Protein AF-A0A962UCA1-F1 (afdb_monomer)

Foldseek 3Di:
DPVVVVVVVVVVVVVVVVVVVVVVVLVVLLVVLQVQLQVQLVVQLVVQCVVCVVVVVVVSNCCSVVPPVSSVVSSCVRSVVSSVVRHDD

Sequence (89 aa):
MPLDALDHLILDRRMHAALGAAANTQELQQTLAEQAGAHQGYRAIVRTLLNAYGTGDWVTIEAILGNHNTRNGIYHSAFDPTYNSLK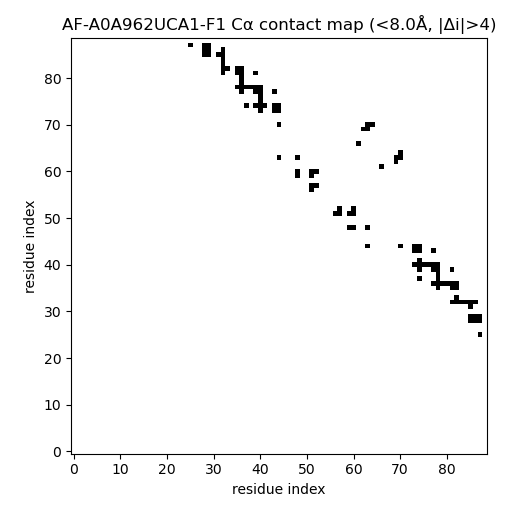PF

Mean predicted aligned error: 8.9 Å

Nearest PDB structures (foldseek):
  6grj-assembly1_C  TM=2.741E-01  e=9.582E+00  Aeromonas hydrophila

pLDDT: mean 87.7, std 12.44, range [48.81, 98.31]

Structure (mmCIF, N/CA/C/O backbone):
data_AF-A0A962UCA1-F1
#
_entry.id   AF-A0A962UCA1-F1
#
loop_
_atom_site.group_PDB
_atom_site.id
_atom_site.type_symbol
_atom_site.label_atom_id
_atom_site.label_alt_id
_atom_site.label_comp_id
_atom_site.label_asym_id
_atom_site.label_entity_id
_atom_site.label_seq_id
_atom_site.pdbx_PDB_ins_code
_atom_site.Cartn_x
_atom_site.Cartn_y
_atom_site.Cartn_z
_atom_site.occupancy
_atom_site.B_iso_or_equiv
_atom_site.auth_seq_id
_atom_site.auth_comp_id
_atom_site.auth_asym_id
_atom_site.auth_atom_id
_atom_site.pdbx_PDB_model_num
ATOM 1 N N . MET A 1 1 ? 43.177 -1.907 -45.468 1.00 48.81 1 MET A N 1
ATOM 2 C CA . MET A 1 1 ? 41.770 -1.461 -45.547 1.00 48.81 1 MET A CA 1
ATOM 3 C C . MET A 1 1 ? 41.358 -0.959 -44.168 1.00 48.81 1 MET A C 1
ATOM 5 O O . MET A 1 1 ? 41.454 -1.753 -43.246 1.00 48.81 1 MET A O 1
ATOM 9 N N . PRO A 1 2 ? 41.000 0.325 -43.987 1.00 55.19 2 PRO A N 1
ATOM 10 C CA . PRO A 1 2 ? 40.744 0.918 -42.668 1.00 55.19 2 PRO A CA 1
ATOM 11 C C . PRO A 1 2 ? 39.252 1.008 -42.284 1.00 55.19 2 PRO A C 1
ATOM 13 O O . PRO A 1 2 ? 38.935 1.637 -41.280 1.00 55.19 2 PRO A O 1
ATOM 16 N N . LEU A 1 3 ? 38.335 0.411 -43.061 1.00 55.47 3 LEU A N 1
ATOM 17 C CA . LEU A 1 3 ? 36.892 0.469 -42.769 1.00 55.47 3 LEU A CA 1
ATOM 18 C C . LEU A 1 3 ? 36.507 -0.274 -41.472 1.00 55.47 3 LEU A C 1
ATOM 20 O O . LEU A 1 3 ? 35.609 0.171 -40.769 1.00 55.47 3 LEU A O 1
ATOM 24 N N . ASP A 1 4 ? 37.246 -1.321 -41.100 1.00 66.81 4 ASP A N 1
ATOM 25 C CA . ASP A 1 4 ? 36.923 -2.201 -39.963 1.00 66.81 4 ASP A CA 1
ATOM 26 C C . ASP A 1 4 ? 36.964 -1.480 -38.599 1.00 66.81 4 ASP A C 1
ATOM 28 O O . ASP A 1 4 ? 36.104 -1.662 -37.740 1.00 66.81 4 ASP A O 1
ATOM 32 N N . ALA A 1 5 ? 37.936 -0.580 -38.408 1.00 65.56 5 ALA A N 1
ATOM 33 C CA . ALA A 1 5 ? 38.100 0.153 -37.151 1.00 65.56 5 ALA A CA 1
ATOM 34 C C . ALA A 1 5 ? 37.006 1.215 -36.935 1.00 65.56 5 ALA A C 1
ATOM 36 O O . ALA A 1 5 ? 36.597 1.464 -35.800 1.00 65.56 5 ALA A O 1
ATOM 37 N N . LEU A 1 6 ? 36.520 1.835 -38.018 1.00 69.19 6 LEU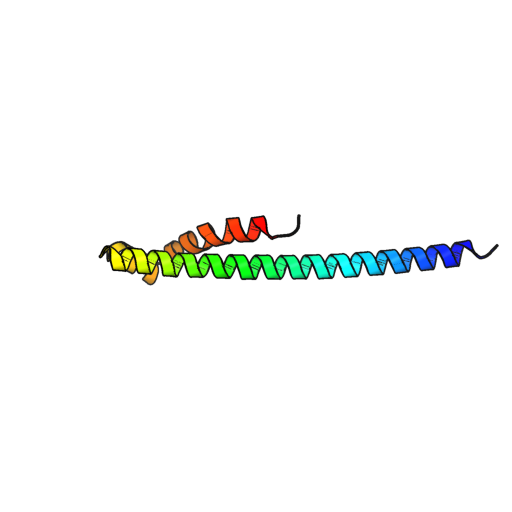 A N 1
ATOM 38 C CA . LEU A 1 6 ? 35.404 2.782 -37.960 1.00 69.19 6 LEU A CA 1
ATOM 39 C C . LEU A 1 6 ? 34.082 2.057 -37.696 1.00 69.19 6 LEU A C 1
ATOM 41 O O . LEU A 1 6 ? 33.296 2.527 -36.873 1.00 69.19 6 LEU A O 1
ATOM 45 N N . ASP A 1 7 ? 33.866 0.898 -38.318 1.00 70.38 7 ASP A N 1
ATOM 46 C CA . ASP A 1 7 ? 32.675 0.079 -38.083 1.00 70.38 7 ASP A CA 1
ATOM 47 C C . ASP A 1 7 ? 32.619 -0.448 -36.641 1.00 70.38 7 ASP A C 1
ATOM 49 O O . ASP A 1 7 ? 31.568 -0.383 -35.999 1.00 70.38 7 ASP A O 1
ATOM 53 N N . HIS A 1 8 ? 33.753 -0.879 -36.079 1.00 70.69 8 HIS A N 1
ATOM 54 C CA . HIS A 1 8 ? 33.836 -1.291 -34.673 1.00 70.69 8 HIS A CA 1
ATOM 55 C C . HIS A 1 8 ? 33.578 -0.130 -33.701 1.00 70.69 8 HIS A C 1
ATOM 57 O O . HIS A 1 8 ? 32.855 -0.303 -32.722 1.00 70.69 8 HIS A O 1
ATOM 63 N N . LEU A 1 9 ? 34.093 1.072 -33.984 1.00 75.88 9 LEU A N 1
ATOM 64 C CA . LEU A 1 9 ? 33.845 2.262 -33.159 1.00 75.88 9 LEU A CA 1
A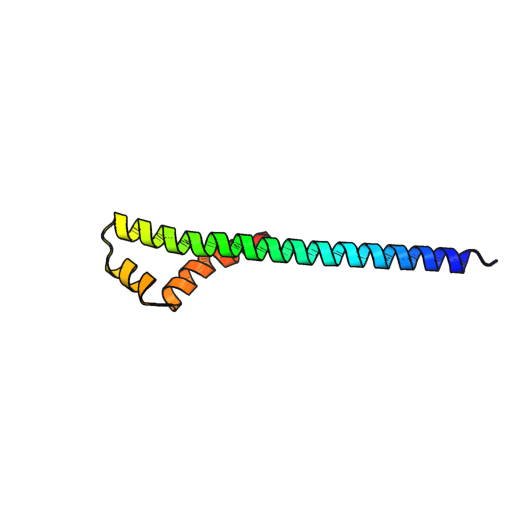TOM 65 C C . LEU A 1 9 ? 32.367 2.695 -33.196 1.00 75.88 9 LEU A C 1
ATOM 67 O O . LEU A 1 9 ? 31.808 3.127 -32.185 1.00 75.88 9 LEU A O 1
ATOM 71 N N . ILE A 1 10 ? 31.719 2.592 -34.360 1.00 74.69 10 ILE A N 1
ATOM 72 C CA . ILE A 1 10 ? 30.289 2.889 -34.513 1.00 74.69 10 ILE A CA 1
ATOM 73 C C . ILE A 1 10 ? 29.446 1.853 -33.760 1.00 74.69 10 ILE A C 1
ATOM 75 O O . ILE A 1 10 ? 28.470 2.230 -33.104 1.00 74.69 10 ILE A O 1
ATOM 79 N N . LEU A 1 11 ? 29.818 0.573 -33.826 1.00 78.12 11 LEU A N 1
ATOM 80 C CA . LEU A 1 11 ? 29.144 -0.500 -33.098 1.00 78.12 11 LEU A CA 1
ATOM 81 C C . LEU A 1 11 ? 29.276 -0.326 -31.578 1.00 78.12 11 LEU A C 1
ATOM 83 O O . LEU A 1 11 ? 28.259 -0.362 -30.886 1.00 78.12 11 LEU A O 1
ATOM 87 N N . ASP A 1 12 ? 30.482 -0.056 -31.074 1.00 76.69 12 ASP A N 1
ATOM 88 C CA . ASP A 1 12 ? 30.738 0.174 -29.646 1.00 76.69 12 ASP A CA 1
ATOM 89 C C . ASP A 1 12 ? 29.940 1.371 -29.113 1.00 76.69 12 ASP A C 1
ATOM 91 O O . ASP A 1 12 ? 29.245 1.272 -28.101 1.00 76.69 12 ASP A O 1
ATOM 95 N N . ARG A 1 13 ? 29.918 2.482 -29.862 1.00 72.50 13 ARG A N 1
ATOM 96 C CA . ARG A 1 13 ? 29.122 3.665 -29.506 1.00 72.50 13 ARG A CA 1
ATOM 97 C C . ARG A 1 13 ? 27.623 3.361 -29.451 1.00 72.50 13 ARG A C 1
ATOM 99 O O . ARG A 1 13 ? 26.934 3.850 -28.557 1.00 72.50 13 ARG A O 1
ATOM 106 N N . ARG A 1 14 ? 27.099 2.585 -30.407 1.00 76.44 14 ARG A N 1
ATOM 107 C CA . ARG A 1 14 ? 25.682 2.180 -30.425 1.00 76.44 14 ARG A CA 1
ATOM 108 C C . ARG A 1 14 ? 25.352 1.255 -29.259 1.00 76.44 14 ARG A C 1
ATOM 110 O O . ARG A 1 14 ? 24.299 1.424 -28.651 1.00 76.44 14 ARG A O 1
ATOM 117 N N . MET A 1 15 ? 26.247 0.327 -28.929 1.00 77.00 15 MET A N 1
ATOM 118 C CA . MET A 1 15 ? 26.095 -0.567 -27.785 1.00 77.00 15 MET A CA 1
ATOM 119 C C . MET A 1 15 ? 26.101 0.217 -26.470 1.00 77.00 15 MET A C 1
ATOM 121 O O . MET A 1 15 ? 25.179 0.061 -25.676 1.00 77.00 15 MET A O 1
ATOM 125 N N . HIS A 1 16 ? 27.054 1.131 -26.275 1.00 72.94 16 HIS A N 1
ATOM 126 C CA . HIS A 1 16 ? 27.093 2.016 -25.108 1.00 72.94 16 HIS A CA 1
ATOM 127 C C . HIS A 1 16 ? 25.831 2.881 -24.978 1.00 72.94 16 HIS A C 1
ATOM 129 O O . HIS A 1 16 ? 25.274 2.996 -23.887 1.00 72.94 16 HIS A O 1
ATOM 135 N N . ALA A 1 17 ? 25.338 3.455 -26.080 1.00 72.44 17 ALA A N 1
ATOM 136 C CA . ALA A 1 17 ? 24.102 4.237 -26.072 1.00 72.44 17 ALA A CA 1
ATOM 137 C C . ALA A 1 17 ? 22.870 3.380 -25.728 1.00 72.44 17 ALA A C 1
ATOM 139 O O . ALA A 1 17 ? 22.013 3.819 -24.963 1.00 72.44 17 ALA A O 1
ATOM 140 N N . ALA A 1 18 ? 22.791 2.153 -26.255 1.00 69.19 18 ALA A N 1
ATOM 141 C CA . ALA A 1 18 ? 21.714 1.215 -25.947 1.00 69.19 18 ALA A CA 1
ATOM 142 C C . ALA A 1 18 ? 21.751 0.757 -24.480 1.00 69.19 18 ALA A C 1
ATOM 144 O O . ALA A 1 18 ? 20.708 0.716 -23.832 1.00 69.19 18 ALA A O 1
ATOM 145 N N . LEU A 1 19 ? 22.942 0.478 -23.940 1.00 70.56 19 LEU A N 1
ATOM 146 C CA . LEU A 1 19 ? 23.138 0.122 -22.533 1.00 70.56 19 LEU A CA 1
ATOM 147 C C . LEU A 1 19 ? 22.753 1.277 -21.600 1.00 70.56 19 LEU A C 1
ATOM 149 O O . LEU A 1 19 ? 22.037 1.056 -20.628 1.00 70.56 19 LEU A O 1
ATOM 153 N N . GLY A 1 20 ? 23.152 2.512 -21.920 1.00 70.94 20 GLY A N 1
ATOM 154 C CA . GLY A 1 20 ? 22.763 3.697 -21.149 1.00 70.94 20 GLY A CA 1
ATOM 155 C C . GLY A 1 20 ? 21.255 3.967 -21.187 1.00 70.94 20 GLY A C 1
ATOM 156 O O . GLY A 1 20 ? 20.647 4.257 -20.159 1.00 70.94 20 GLY A O 1
ATOM 157 N N . ALA A 1 21 ? 20.618 3.812 -22.352 1.00 69.38 21 ALA A N 1
ATOM 158 C CA . ALA A 1 21 ? 19.165 3.936 -22.475 1.00 69.38 21 ALA A CA 1
ATOM 159 C C . ALA A 1 21 ? 18.417 2.836 -21.699 1.00 69.38 21 ALA A C 1
ATOM 161 O O . ALA A 1 21 ? 17.401 3.118 -21.059 1.00 69.38 21 ALA A O 1
ATOM 162 N N . ALA A 1 22 ? 18.923 1.599 -21.717 1.00 68.00 22 ALA A N 1
ATOM 163 C CA . ALA A 1 22 ? 18.362 0.488 -20.952 1.00 68.00 22 ALA A CA 1
ATOM 164 C C . ALA A 1 22 ? 18.492 0.713 -19.437 1.00 68.00 22 ALA A C 1
ATOM 166 O O . ALA A 1 22 ? 17.504 0.545 -18.727 1.00 68.00 22 ALA A O 1
ATOM 167 N N . ALA A 1 23 ? 19.654 1.172 -18.958 1.00 71.50 23 ALA A N 1
ATOM 168 C CA . ALA A 1 23 ? 19.879 1.497 -17.549 1.00 71.50 23 ALA A CA 1
ATOM 169 C C . ALA A 1 23 ? 18.928 2.601 -17.054 1.00 71.50 23 ALA A C 1
ATOM 171 O O . ALA A 1 23 ? 18.227 2.405 -16.063 1.00 71.50 23 ALA A O 1
ATOM 172 N N . ASN A 1 24 ? 18.797 3.705 -17.803 1.00 79.12 24 ASN A N 1
ATOM 173 C CA . ASN A 1 24 ? 17.851 4.780 -17.472 1.00 79.12 24 ASN A CA 1
ATOM 174 C C . ASN A 1 24 ? 16.395 4.287 -17.444 1.00 79.12 24 ASN A C 1
ATOM 176 O O . ASN A 1 24 ? 15.587 4.737 -16.633 1.00 79.12 24 ASN A O 1
ATOM 180 N N . THR A 1 25 ? 16.045 3.362 -18.341 1.00 82.69 25 THR A N 1
ATOM 181 C CA . THR A 1 25 ? 14.696 2.785 -18.392 1.00 82.69 25 THR A CA 1
ATOM 182 C C . THR A 1 25 ? 14.441 1.872 -17.193 1.00 82.69 25 THR A C 1
ATOM 184 O O . THR A 1 25 ? 13.362 1.937 -16.609 1.00 82.69 25 THR A O 1
ATOM 187 N N . GLN A 1 26 ? 15.423 1.059 -16.795 1.00 84.38 26 GLN A N 1
ATOM 188 C CA . GLN A 1 26 ? 15.331 0.208 -15.608 1.00 84.38 26 GLN A CA 1
ATOM 189 C C . GLN A 1 26 ? 15.236 1.036 -14.322 1.00 84.38 26 GLN A C 1
ATOM 191 O O . GLN A 1 26 ? 14.363 0.759 -13.505 1.00 84.38 26 GLN A O 1
ATOM 196 N N . GLU A 1 27 ? 16.045 2.087 -14.161 1.00 85.00 27 GLU A N 1
ATOM 197 C CA . GLU A 1 27 ? 15.951 3.000 -13.009 1.00 85.00 27 GLU A CA 1
ATOM 198 C C . GLU A 1 27 ? 14.589 3.701 -12.931 1.00 85.00 27 GLU A C 1
ATOM 200 O O . GLU A 1 27 ? 13.994 3.813 -11.854 1.00 85.00 27 GLU A O 1
ATOM 205 N N . LEU A 1 28 ? 14.050 4.140 -14.073 1.00 85.94 28 LEU A N 1
ATOM 206 C CA . LEU A 1 28 ? 12.721 4.742 -14.124 1.00 85.94 28 LEU A CA 1
ATOM 207 C C . LEU A 1 28 ? 11.633 3.729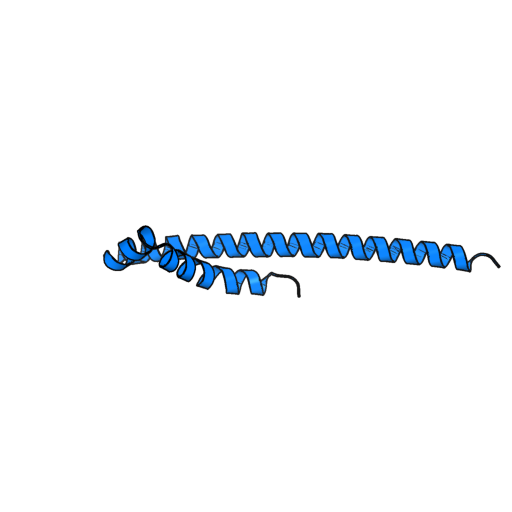 -13.745 1.00 85.94 28 LEU A C 1
ATOM 209 O O . LEU A 1 28 ? 10.754 4.046 -12.946 1.00 85.94 28 LEU A O 1
ATOM 213 N N . GLN A 1 29 ? 11.687 2.511 -14.290 1.00 86.75 29 GLN A N 1
ATOM 214 C CA . GLN A 1 29 ? 10.733 1.446 -13.965 1.00 86.75 29 GLN A CA 1
ATOM 215 C C . GLN A 1 29 ? 10.796 1.064 -12.488 1.00 86.75 29 GLN A C 1
ATOM 217 O O . GLN A 1 29 ? 9.757 0.944 -11.843 1.00 86.75 29 GLN A O 1
ATOM 222 N N . GLN A 1 30 ? 12.003 0.952 -11.942 1.00 90.12 30 GLN A N 1
ATOM 223 C CA . GLN A 1 30 ? 12.242 0.720 -10.527 1.00 90.12 30 GLN A CA 1
ATOM 224 C C . GLN A 1 30 ? 11.596 1.817 -9.671 1.00 90.12 30 GLN A C 1
ATOM 226 O O . GLN A 1 30 ? 10.807 1.523 -8.776 1.00 90.12 30 GLN A O 1
ATOM 231 N N . THR A 1 31 ? 11.850 3.086 -9.997 1.00 89.44 31 THR A N 1
ATOM 232 C CA . THR A 1 31 ? 11.280 4.235 -9.279 1.00 89.44 31 THR A CA 1
ATOM 233 C C . THR A 1 31 ? 9.750 4.232 -9.333 1.00 89.44 31 THR A C 1
ATOM 235 O O . THR A 1 31 ? 9.081 4.473 -8.328 1.00 89.44 31 THR A O 1
ATOM 238 N N . LEU A 1 32 ? 9.172 3.927 -10.497 1.00 90.31 32 LEU A N 1
ATOM 239 C CA . LEU A 1 32 ? 7.722 3.827 -10.665 1.00 90.31 32 LEU A CA 1
ATOM 240 C C . LEU A 1 32 ? 7.134 2.659 -9.867 1.00 90.31 32 LEU A C 1
ATOM 242 O O . LEU A 1 32 ? 6.075 2.816 -9.257 1.00 90.31 32 LEU A O 1
ATOM 246 N N . ALA A 1 33 ? 7.815 1.514 -9.833 1.00 92.19 33 ALA A N 1
ATOM 247 C CA . ALA A 1 33 ? 7.416 0.363 -9.033 1.00 92.19 33 ALA A CA 1
ATOM 248 C C . ALA A 1 33 ? 7.413 0.699 -7.535 1.00 92.19 33 ALA A C 1
ATOM 250 O O . ALA A 1 33 ? 6.458 0.361 -6.834 1.00 92.19 33 ALA A O 1
ATOM 251 N N . GLU A 1 34 ? 8.441 1.399 -7.048 1.00 93.88 34 GLU A N 1
ATOM 252 C CA . GLU A 1 34 ? 8.542 1.848 -5.653 1.00 93.88 34 GLU A CA 1
ATOM 253 C C . GLU A 1 34 ? 7.430 2.836 -5.300 1.00 93.88 34 GLU A C 1
ATOM 255 O O . GLU A 1 34 ? 6.744 2.654 -4.294 1.00 93.88 34 G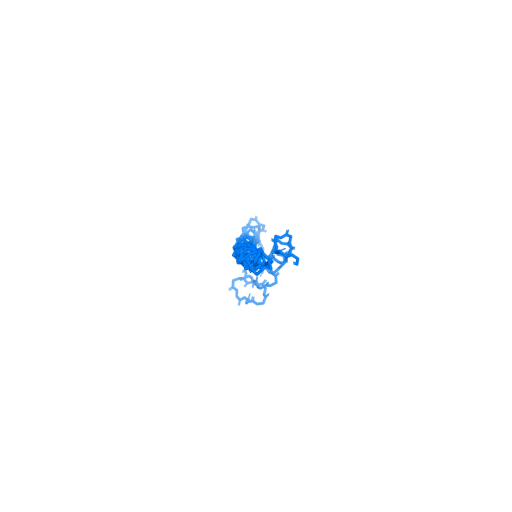LU A O 1
ATOM 260 N N . GLN A 1 35 ? 7.189 3.841 -6.147 1.00 93.06 35 GLN A N 1
ATOM 261 C CA . GLN A 1 35 ? 6.118 4.820 -5.938 1.00 93.06 35 GLN A CA 1
ATOM 262 C C . GLN A 1 35 ? 4.735 4.162 -5.945 1.00 93.06 35 GLN A C 1
ATOM 264 O O . GLN A 1 35 ? 3.914 4.422 -5.062 1.00 93.06 35 GLN A O 1
ATOM 269 N N . ALA A 1 36 ? 4.476 3.277 -6.910 1.00 92.69 36 ALA A N 1
ATOM 270 C CA . ALA A 1 36 ? 3.218 2.548 -6.998 1.00 92.69 36 ALA A CA 1
ATOM 271 C C . ALA A 1 36 ? 3.009 1.637 -5.781 1.00 92.69 36 ALA A C 1
ATOM 273 O O . ALA A 1 36 ? 1.931 1.654 -5.180 1.00 92.69 36 ALA A O 1
ATOM 274 N N . GLY A 1 37 ? 4.043 0.892 -5.381 1.00 95.38 37 GLY A N 1
ATOM 275 C CA . GLY A 1 37 ? 4.030 0.072 -4.174 1.00 95.38 37 GLY A CA 1
ATOM 276 C C . GLY A 1 37 ? 3.746 0.904 -2.928 1.00 95.38 37 GLY A C 1
ATOM 277 O O . GLY A 1 37 ? 2.853 0.562 -2.152 1.00 95.38 37 GLY A O 1
ATOM 278 N N . ALA A 1 38 ? 4.440 2.031 -2.759 1.00 94.44 38 ALA A N 1
ATOM 279 C CA . ALA A 1 38 ? 4.260 2.919 -1.613 1.00 94.44 38 ALA A CA 1
ATOM 280 C C . ALA A 1 38 ? 2.836 3.477 -1.547 1.00 94.44 38 ALA A C 1
ATOM 282 O O . ALA A 1 38 ? 2.196 3.442 -0.494 1.00 94.44 38 ALA A O 1
ATOM 283 N N . HIS A 1 39 ? 2.292 3.913 -2.686 1.00 95.19 39 HIS A N 1
ATOM 284 C CA . HIS A 1 39 ? 0.906 4.367 -2.780 1.00 95.19 39 HIS A CA 1
ATOM 285 C C . HIS A 1 39 ? -0.083 3.277 -2.346 1.00 95.19 39 HIS A C 1
ATOM 287 O O . HIS A 1 39 ? -1.030 3.572 -1.613 1.00 95.19 39 HIS A O 1
ATOM 293 N N . GLN A 1 40 ? 0.119 2.022 -2.757 1.00 95.81 40 GLN A N 1
ATOM 294 C CA . GLN A 1 40 ? -0.750 0.918 -2.335 1.00 95.81 40 GLN A CA 1
ATOM 295 C C . GLN A 1 40 ? -0.592 0.594 -0.847 1.00 95.81 40 GLN A C 1
ATOM 297 O O . GLN A 1 40 ? -1.599 0.433 -0.156 1.00 95.81 40 GLN A O 1
ATOM 302 N N . GLY A 1 41 ? 0.637 0.584 -0.329 1.00 96.12 41 GLY A N 1
ATOM 303 C CA . GLY A 1 41 ? 0.920 0.366 1.089 1.00 96.12 41 GLY A CA 1
ATOM 304 C C . GLY A 1 41 ? 0.234 1.394 1.996 1.00 96.12 41 GLY A C 1
ATOM 305 O O . GLY A 1 41 ? -0.473 1.024 2.936 1.00 96.12 41 GLY A O 1
ATOM 306 N N . TYR A 1 42 ? 0.349 2.690 1.686 1.00 96.19 42 TYR A N 1
ATOM 307 C CA . TYR A 1 42 ? -0.327 3.740 2.460 1.00 96.19 42 TYR A CA 1
ATOM 308 C C . TYR A 1 42 ? -1.853 3.654 2.357 1.00 96.19 42 TYR A C 1
ATOM 310 O O . TYR A 1 42 ? -2.555 3.793 3.363 1.00 96.19 42 TYR A O 1
ATOM 318 N N . ARG A 1 43 ? -2.386 3.374 1.160 1.00 97.56 43 ARG A N 1
ATOM 319 C CA . ARG A 1 43 ? -3.831 3.184 0.968 1.00 97.56 43 ARG A CA 1
ATOM 320 C C . ARG A 1 43 ? -4.364 1.993 1.753 1.00 9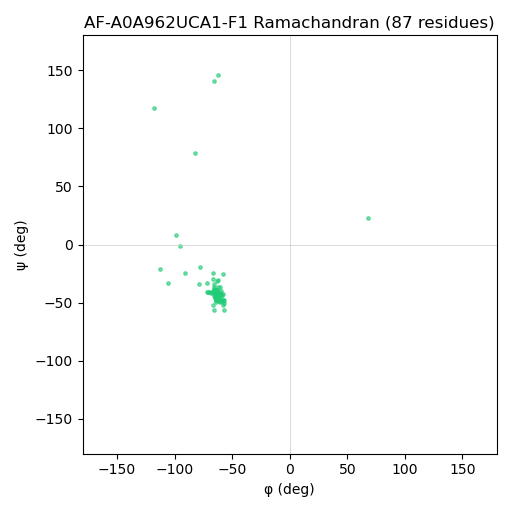7.56 43 ARG A C 1
ATOM 322 O O . ARG A 1 43 ? -5.478 2.084 2.263 1.00 97.56 43 ARG A O 1
ATOM 329 N N . ALA A 1 44 ? -3.598 0.910 1.872 1.00 98.00 44 ALA A N 1
ATOM 330 C CA . ALA A 1 44 ? -3.987 -0.251 2.663 1.00 98.00 44 ALA A CA 1
ATOM 331 C C . ALA A 1 44 ? -4.141 0.111 4.144 1.00 98.00 44 ALA A C 1
ATOM 333 O O . ALA A 1 44 ? -5.170 -0.202 4.734 1.00 98.00 44 ALA A O 1
ATOM 334 N N . ILE A 1 45 ? -3.191 0.857 4.722 1.00 97.44 45 ILE A N 1
ATOM 335 C CA . ILE A 1 45 ? -3.286 1.326 6.115 1.00 97.44 45 ILE A CA 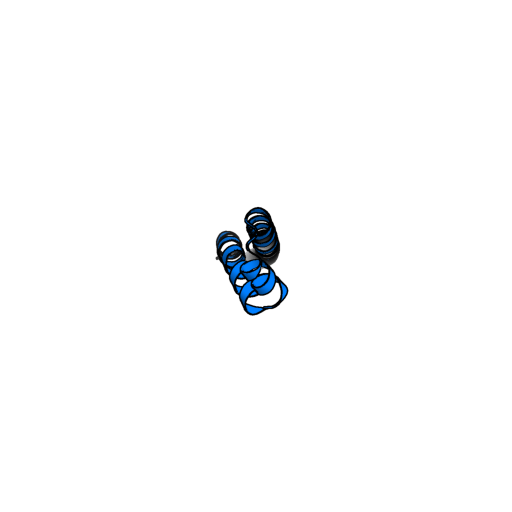1
ATOM 336 C C . ILE A 1 45 ? -4.554 2.164 6.324 1.00 97.44 45 ILE A C 1
ATOM 338 O O . ILE A 1 45 ? -5.345 1.874 7.222 1.00 97.44 45 ILE A O 1
ATOM 342 N N . VAL A 1 46 ? -4.775 3.178 5.479 1.00 97.56 46 VAL A N 1
ATOM 343 C CA . VAL A 1 46 ? -5.945 4.068 5.592 1.00 97.56 46 VAL A CA 1
ATOM 344 C C . VAL A 1 46 ? -7.248 3.293 5.411 1.00 97.56 46 VAL A C 1
ATOM 346 O O . VAL A 1 46 ? -8.195 3.492 6.166 1.00 97.56 46 VAL A O 1
ATOM 349 N N . ARG A 1 47 ? -7.310 2.374 4.442 1.00 97.88 47 ARG A N 1
ATOM 350 C CA . ARG A 1 47 ? -8.501 1.555 4.200 1.00 97.88 47 ARG A CA 1
ATOM 351 C C . ARG A 1 47 ? -8.817 0.650 5.387 1.00 97.88 47 ARG A C 1
ATOM 353 O O . ARG A 1 47 ? -9.984 0.548 5.756 1.00 97.88 47 ARG A O 1
ATOM 360 N N . THR A 1 48 ? -7.809 0.025 5.989 1.00 97.62 48 THR A N 1
ATOM 361 C CA . THR A 1 48 ? -8.000 -0.815 7.176 1.00 97.62 48 THR A CA 1
ATOM 362 C C . THR A 1 48 ? -8.483 0.018 8.363 1.00 97.62 48 THR A C 1
ATOM 364 O O . THR A 1 48 ? -9.413 -0.404 9.044 1.00 97.62 48 THR A O 1
ATOM 367 N N . LEU A 1 49 ? -7.944 1.229 8.557 1.00 97.50 49 LEU A N 1
ATOM 368 C CA . LEU A 1 49 ? -8.437 2.170 9.573 1.00 97.50 49 LEU A CA 1
ATOM 369 C C . LEU A 1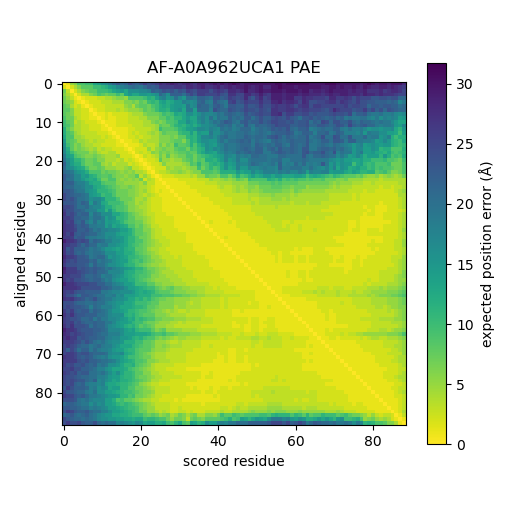 49 ? -9.902 2.553 9.350 1.00 97.50 49 LEU A C 1
ATOM 371 O O . LEU A 1 49 ? -10.698 2.490 10.282 1.00 97.50 49 LEU A O 1
ATOM 375 N N . LEU A 1 50 ? -10.272 2.926 8.122 1.00 98.12 50 LEU A N 1
ATOM 376 C CA . LEU A 1 50 ? -11.650 3.296 7.789 1.00 98.12 50 LEU A CA 1
ATOM 377 C C . LEU A 1 50 ? -12.619 2.126 7.981 1.00 98.12 50 LEU A C 1
ATOM 379 O O . LEU A 1 50 ? -13.727 2.330 8.469 1.00 98.12 50 LEU A O 1
ATOM 383 N N . ASN A 1 51 ? -12.202 0.909 7.629 1.00 98.12 51 ASN A N 1
ATOM 384 C CA . ASN A 1 51 ? -13.006 -0.287 7.852 1.00 98.12 51 ASN A CA 1
ATOM 385 C C . ASN A 1 51 ? -13.214 -0.548 9.349 1.00 98.12 51 ASN A C 1
ATOM 387 O O . ASN A 1 51 ? -14.351 -0.696 9.781 1.00 98.12 51 ASN A O 1
ATOM 391 N N . ALA A 1 52 ? -12.135 -0.522 10.140 1.00 97.62 52 ALA A N 1
ATOM 392 C CA . ALA A 1 52 ? -12.203 -0.710 11.587 1.00 97.62 52 ALA A CA 1
ATOM 393 C C . ALA A 1 52 ? -13.076 0.359 12.263 1.00 97.62 52 ALA A C 1
ATOM 395 O O . ALA A 1 52 ? -13.886 0.043 13.131 1.00 97.62 52 ALA A O 1
ATOM 396 N N . TYR A 1 53 ? -12.983 1.613 11.813 1.00 97.50 53 TYR A N 1
ATOM 397 C CA . TYR A 1 53 ? -13.864 2.688 12.269 1.00 97.50 53 TYR A CA 1
ATOM 398 C C . TYR A 1 53 ? -15.330 2.421 11.918 1.00 97.50 53 TYR A C 1
ATOM 400 O O . TYR A 1 53 ? -16.199 2.544 12.778 1.00 97.50 53 TYR A O 1
ATOM 408 N N . GLY A 1 54 ? -15.608 1.994 10.683 1.00 97.81 54 GLY A N 1
ATOM 409 C CA . GLY A 1 54 ? -16.959 1.649 10.238 1.00 97.81 54 GLY A CA 1
ATOM 410 C C . GLY A 1 54 ? -17.586 0.482 11.008 1.00 97.81 54 GLY A C 1
ATOM 411 O O . GLY A 1 54 ? -18.801 0.461 11.189 1.00 97.81 54 GLY A O 1
ATOM 412 N N . THR A 1 55 ? -16.778 -0.464 11.494 1.00 97.31 55 THR A N 1
ATOM 413 C CA . THR A 1 55 ? -17.240 -1.619 12.282 1.00 97.31 55 THR A CA 1
ATOM 414 C C . THR A 1 55 ? -17.156 -1.414 13.796 1.00 97.31 55 THR A C 1
ATOM 416 O O . THR A 1 55 ? -17.526 -2.317 14.543 1.00 97.31 55 THR A O 1
ATOM 419 N N . GLY A 1 56 ? -16.669 -0.260 14.269 1.00 97.12 56 GLY A N 1
ATOM 420 C CA . GLY A 1 56 ? -16.458 0.008 15.697 1.00 97.12 56 GLY A CA 1
ATOM 421 C C . GLY A 1 56 ? -15.348 -0.834 16.343 1.00 97.12 56 GLY A C 1
ATOM 422 O O . GLY A 1 56 ? -15.357 -1.035 17.556 1.00 97.12 56 GLY A O 1
ATOM 423 N N . ASP A 1 57 ? -14.399 -1.340 15.553 1.00 97.75 57 ASP A N 1
ATOM 424 C CA . ASP A 1 57 ? -13.271 -2.146 16.027 1.00 97.75 57 ASP A CA 1
ATOM 425 C C . ASP A 1 57 ? -12.141 -1.249 16.560 1.00 97.75 57 ASP A C 1
ATOM 427 O O . ASP A 1 57 ? -11.134 -0.974 15.897 1.00 97.75 57 ASP A O 1
ATOM 431 N N . TRP A 1 58 ? -12.332 -0.768 17.789 1.00 96.88 58 TRP A N 1
ATOM 432 C CA . TRP A 1 58 ? -11.371 0.094 18.479 1.00 96.88 58 TRP A CA 1
ATOM 433 C C . TRP A 1 58 ? -10.030 -0.590 18.745 1.00 96.88 58 TRP A C 1
ATOM 435 O O . TRP A 1 58 ? -8.998 0.073 18.685 1.00 96.88 58 TRP A O 1
ATOM 445 N N . VAL A 1 59 ? -10.025 -1.909 18.957 1.00 97.19 59 VAL A N 1
ATOM 446 C CA . VAL A 1 59 ? -8.797 -2.684 19.184 1.00 97.19 59 VAL A CA 1
ATOM 447 C C . VAL A 1 59 ? -7.908 -2.633 17.944 1.00 97.19 59 VAL A C 1
ATOM 449 O O . VAL A 1 59 ? -6.710 -2.364 18.047 1.00 97.19 59 VAL A O 1
ATOM 452 N N . THR A 1 60 ? -8.487 -2.822 16.757 1.00 96.25 60 THR A N 1
ATOM 453 C CA . THR A 1 60 ? -7.744 -2.702 15.497 1.00 96.25 60 THR A CA 1
ATOM 454 C C . THR A 1 60 ? -7.273 -1.270 15.245 1.00 96.25 60 THR A C 1
ATOM 456 O O . THR A 1 60 ? -6.141 -1.073 14.800 1.00 96.25 60 THR A O 1
ATOM 459 N N . ILE A 1 61 ? -8.083 -0.253 15.560 1.00 97.69 61 ILE A N 1
ATOM 460 C CA . ILE A 1 61 ? -7.670 1.156 15.434 1.00 97.69 61 ILE A CA 1
ATOM 461 C C . ILE A 1 61 ? -6.454 1.445 16.322 1.00 97.69 61 ILE A C 1
ATOM 463 O O . ILE A 1 61 ? -5.453 1.975 15.835 1.00 97.69 61 ILE A O 1
ATOM 467 N N . GLU A 1 62 ? -6.504 1.061 17.598 1.00 97.69 62 GLU A N 1
ATOM 468 C CA . GLU A 1 62 ? -5.388 1.228 18.532 1.00 97.69 62 GLU A CA 1
ATOM 469 C C . GLU A 1 62 ? -4.146 0.466 18.071 1.00 97.69 62 GLU A C 1
ATOM 471 O O . GLU A 1 62 ? -3.045 1.017 18.090 1.00 97.69 62 GLU A O 1
ATOM 476 N N . ALA A 1 63 ? -4.304 -0.765 17.580 1.00 97.25 63 ALA A N 1
ATOM 477 C CA . ALA A 1 63 ? -3.193 -1.544 17.051 1.00 97.25 63 ALA A CA 1
ATOM 478 C C . ALA A 1 63 ? -2.532 -0.848 15.850 1.00 97.25 63 ALA A C 1
ATOM 480 O O . ALA A 1 63 ? -1.305 -0.780 15.775 1.00 97.25 63 ALA A O 1
ATOM 481 N N . ILE A 1 64 ? -3.314 -0.295 14.920 1.00 96.50 64 ILE A N 1
ATOM 482 C CA . ILE A 1 64 ? -2.771 0.388 13.740 1.00 96.50 64 ILE A CA 1
ATOM 483 C C . ILE A 1 64 ? -2.127 1.726 14.117 1.00 96.50 64 ILE A C 1
ATOM 485 O O . ILE A 1 64 ? -1.066 2.056 13.588 1.00 96.50 64 ILE A O 1
ATOM 489 N N . LEU A 1 65 ? -2.715 2.513 15.019 1.00 96.19 65 LEU A N 1
ATOM 490 C CA . LEU A 1 65 ? -2.171 3.823 15.403 1.00 96.19 65 LEU A CA 1
ATOM 491 C C . LEU A 1 65 ? -0.997 3.710 16.389 1.00 96.19 65 LEU A C 1
ATOM 493 O O . LEU A 1 65 ? -0.033 4.472 16.295 1.00 96.19 65 LEU A O 1
ATOM 497 N N . GLY A 1 66 ? -1.022 2.724 17.280 1.00 96.25 66 GLY A N 1
ATOM 498 C CA . GLY A 1 66 ? -0.037 2.540 18.344 1.00 96.25 66 GLY A CA 1
ATOM 499 C C . GLY A 1 66 ? 1.152 1.649 17.983 1.00 96.25 66 GLY A C 1
ATOM 500 O O . GLY A 1 66 ? 2.219 1.809 18.570 1.00 96.25 66 GLY A O 1
ATOM 501 N N . ASN A 1 67 ? 1.024 0.739 17.009 1.00 97.12 67 ASN A N 1
ATOM 502 C CA . ASN A 1 67 ? 2.063 -0.254 16.721 1.00 97.12 67 ASN A CA 1
ATOM 503 C C . ASN A 1 67 ? 2.648 -0.107 15.307 1.00 97.12 67 ASN A C 1
ATOM 505 O O . ASN A 1 67 ? 1.972 -0.288 14.291 1.00 97.12 67 ASN A O 1
ATOM 509 N N . HIS A 1 68 ? 3.951 0.180 15.244 1.00 96.06 68 HIS A N 1
ATOM 510 C CA . HIS A 1 68 ? 4.681 0.276 13.982 1.00 96.06 68 HIS A CA 1
ATOM 511 C C . HIS A 1 68 ? 4.701 -1.050 13.213 1.00 96.06 68 HIS A C 1
ATOM 513 O O . HIS A 1 68 ? 4.496 -1.035 12.005 1.00 96.06 68 HIS A O 1
ATOM 519 N N . ASN A 1 69 ? 4.870 -2.190 13.887 1.00 97.75 69 ASN A N 1
ATOM 520 C CA . ASN A 1 69 ? 4.914 -3.499 13.233 1.00 97.75 69 ASN A CA 1
ATOM 521 C C . ASN A 1 69 ? 3.568 -3.850 12.592 1.00 97.75 69 ASN A C 1
ATOM 523 O O . ASN A 1 69 ? 3.543 -4.395 11.492 1.00 97.75 69 ASN A O 1
ATOM 527 N N . THR A 1 70 ? 2.454 -3.475 13.229 1.00 97.31 70 THR A N 1
ATOM 528 C CA . THR A 1 70 ? 1.113 -3.629 12.645 1.00 97.31 70 THR A CA 1
ATOM 529 C C . THR A 1 70 ? 0.985 -2.820 11.357 1.00 97.31 70 THR A C 1
ATOM 531 O O . THR A 1 70 ? 0.577 -3.359 10.328 1.00 97.31 70 THR A O 1
ATOM 534 N N . ARG A 1 71 ? 1.395 -1.542 11.371 1.00 97.44 71 ARG A N 1
ATOM 535 C CA . ARG A 1 71 ? 1.409 -0.713 10.153 1.00 97.44 71 ARG A CA 1
ATOM 536 C C . ARG A 1 71 ? 2.328 -1.286 9.087 1.00 97.44 71 ARG A C 1
ATOM 538 O O . ARG A 1 71 ? 1.941 -1.310 7.925 1.00 97.44 71 ARG A O 1
ATOM 545 N N . ASN A 1 72 ? 3.508 -1.757 9.481 1.00 97.75 72 ASN A N 1
ATOM 546 C CA . ASN A 1 72 ? 4.498 -2.312 8.570 1.00 97.75 72 ASN A CA 1
ATOM 547 C C . ASN A 1 72 ? 3.985 -3.590 7.891 1.00 97.75 72 ASN A C 1
ATOM 549 O O . ASN A 1 72 ? 4.134 -3.743 6.685 1.00 97.75 72 ASN A O 1
ATOM 553 N N . GLY A 1 73 ? 3.307 -4.468 8.638 1.00 98.19 73 GLY A N 1
ATOM 554 C CA . GLY A 1 73 ? 2.678 -5.668 8.085 1.00 98.19 73 GLY A CA 1
ATOM 555 C C . GLY A 1 73 ? 1.587 -5.341 7.063 1.00 98.19 73 GLY A C 1
ATOM 556 O O . GLY A 1 73 ? 1.598 -5.876 5.956 1.00 98.19 73 GLY A O 1
ATOM 557 N N . ILE A 1 74 ? 0.684 -4.410 7.393 1.00 97.81 74 ILE A N 1
ATOM 558 C CA . ILE A 1 74 ? -0.362 -3.950 6.462 1.00 97.81 74 ILE A CA 1
ATOM 559 C C . ILE A 1 74 ? 0.265 -3.296 5.224 1.00 97.81 74 ILE A C 1
ATOM 561 O O . ILE A 1 74 ? -0.134 -3.607 4.103 1.00 97.81 74 ILE A O 1
ATOM 565 N N . TYR A 1 75 ? 1.266 -2.433 5.413 1.00 98.31 75 TYR A N 1
ATOM 566 C CA . TYR A 1 75 ? 1.988 -1.777 4.326 1.00 98.31 75 TYR A CA 1
ATOM 567 C C . TYR A 1 75 ? 2.600 -2.798 3.363 1.00 98.31 75 TYR A C 1
ATOM 569 O O . TYR A 1 75 ? 2.272 -2.778 2.179 1.00 98.31 75 TYR A O 1
ATOM 577 N N . HIS A 1 76 ? 3.425 -3.722 3.866 1.00 97.94 76 HIS A N 1
ATOM 578 C CA . HIS A 1 76 ? 4.133 -4.697 3.032 1.00 97.94 76 HIS A CA 1
ATOM 579 C C . HIS A 1 76 ? 3.194 -5.684 2.341 1.00 97.94 76 HIS A C 1
ATOM 581 O O . HIS A 1 76 ? 3.406 -6.001 1.173 1.00 97.94 76 HIS A O 1
ATOM 587 N N . SER A 1 77 ? 2.084 -6.061 2.986 1.00 97.69 77 SER A N 1
ATOM 588 C CA . SER A 1 77 ? 1.070 -6.917 2.355 1.00 97.69 77 SER A CA 1
ATOM 589 C C . SER A 1 77 ? 0.480 -6.338 1.059 1.00 97.69 77 SER A C 1
ATOM 591 O O . SER A 1 77 ? 0.035 -7.101 0.204 1.00 97.69 77 SER A O 1
ATOM 593 N N . ALA A 1 78 ? 0.500 -5.009 0.887 1.00 97.06 78 ALA A N 1
ATOM 594 C CA . ALA A 1 78 ? 0.049 -4.329 -0.330 1.00 97.06 78 ALA A CA 1
ATOM 595 C C . ALA A 1 78 ? 1.207 -3.791 -1.193 1.00 97.06 78 ALA A C 1
ATOM 597 O O . ALA A 1 78 ? 1.103 -3.775 -2.424 1.00 97.06 78 ALA A O 1
ATOM 598 N N . PHE A 1 79 ? 2.310 -3.372 -0.566 1.00 97.56 79 PHE A N 1
ATOM 599 C CA . PHE A 1 79 ? 3.509 -2.884 -1.245 1.00 97.56 79 PHE A CA 1
ATOM 600 C C . PHE A 1 79 ? 4.174 -3.998 -2.054 1.00 97.56 79 PHE A C 1
ATOM 602 O O . PHE A 1 79 ? 4.321 -3.850 -3.264 1.00 97.56 79 PHE A O 1
ATOM 609 N N . ASP A 1 80 ? 4.526 -5.116 -1.412 1.00 96.56 80 ASP A N 1
ATOM 610 C CA . ASP A 1 80 ? 5.333 -6.180 -2.012 1.00 96.56 80 ASP A CA 1
ATOM 611 C C . ASP A 1 80 ? 4.711 -6.752 -3.297 1.00 96.56 80 ASP A C 1
ATOM 613 O O . ASP A 1 80 ? 5.432 -6.852 -4.292 1.00 96.56 80 ASP A O 1
ATOM 617 N N . PRO A 1 81 ? 3.406 -7.102 -3.364 1.00 96.56 81 PRO A N 1
ATOM 618 C CA . PRO A 1 81 ? 2.827 -7.606 -4.609 1.00 96.56 81 PRO A CA 1
ATOM 619 C C . PRO A 1 81 ? 2.829 -6.549 -5.719 1.00 96.56 81 PRO A C 1
ATOM 621 O O . PRO A 1 81 ? 3.123 -6.871 -6.869 1.00 96.56 81 PRO A O 1
ATOM 624 N N . THR A 1 82 ? 2.553 -5.287 -5.384 1.00 93.19 82 THR A N 1
ATOM 625 C CA . THR A 1 82 ? 2.531 -4.188 -6.360 1.00 93.19 82 THR A CA 1
ATOM 626 C C . THR A 1 82 ? 3.929 -3.933 -6.912 1.00 93.19 82 THR A C 1
ATOM 628 O O . THR A 1 82 ? 4.138 -3.952 -8.123 1.00 93.19 82 THR A O 1
ATOM 631 N N . TYR A 1 83 ? 4.899 -3.760 -6.020 1.00 93.88 83 TYR A N 1
ATOM 632 C CA . TYR A 1 83 ? 6.292 -3.532 -6.362 1.00 93.88 83 TYR A CA 1
ATOM 633 C C . TYR A 1 83 ? 6.865 -4.688 -7.188 1.00 93.88 83 TYR A C 1
ATOM 635 O O . TYR A 1 83 ? 7.419 -4.464 -8.260 1.00 93.88 83 TYR A O 1
ATOM 643 N N . ASN A 1 84 ? 6.654 -5.938 -6.762 1.00 93.56 84 ASN A N 1
ATOM 644 C CA . ASN A 1 84 ? 7.156 -7.106 -7.487 1.00 93.56 84 ASN A CA 1
ATOM 645 C C . ASN A 1 84 ? 6.500 -7.301 -8.863 1.00 93.56 84 ASN A C 1
ATOM 647 O O . ASN A 1 84 ? 7.121 -7.911 -9.726 1.00 93.56 84 ASN A O 1
ATOM 651 N N . SER A 1 85 ? 5.282 -6.793 -9.080 1.00 93.12 85 SER A N 1
ATOM 652 C CA . SER A 1 85 ? 4.628 -6.842 -10.396 1.00 93.12 85 SER A CA 1
ATOM 653 C C . SER A 1 85 ? 5.141 -5.795 -11.389 1.00 93.12 85 SER A C 1
ATOM 655 O O . SER A 1 85 ? 4.922 -5.940 -12.589 1.00 93.12 85 SER A O 1
ATOM 657 N N . LEU A 1 86 ? 5.794 -4.739 -10.892 1.00 88.75 86 LEU A N 1
ATOM 658 C CA . LEU A 1 86 ? 6.231 -3.586 -11.684 1.00 88.75 86 LEU A CA 1
ATOM 659 C C . LEU A 1 86 ? 7.753 -3.468 -11.792 1.00 88.75 86 LEU A C 1
ATOM 661 O O . LEU A 1 86 ? 8.237 -2.789 -12.697 1.00 88.75 86 LEU A O 1
ATOM 665 N N . LYS A 1 87 ? 8.505 -4.086 -10.875 1.00 84.06 87 LYS A N 1
ATOM 666 C CA . LYS A 1 87 ? 9.965 -4.029 -10.899 1.00 84.06 87 LYS A CA 1
ATOM 667 C C . LYS A 1 87 ? 10.511 -4.745 -12.146 1.00 84.06 87 LYS A C 1
ATOM 669 O O . LYS A 1 87 ? 9.983 -5.799 -12.516 1.00 84.06 87 LYS A O 1
ATOM 674 N N . PRO A 1 88 ? 11.561 -4.208 -12.785 1.00 74.31 88 PRO A N 1
ATOM 675 C CA . PRO A 1 88 ? 12.242 -4.897 -13.875 1.00 74.31 88 PRO A CA 1
ATOM 676 C C . PRO A 1 88 ? 12.875 -6.215 -13.386 1.00 74.31 88 PRO A C 1
ATOM 678 O O . PRO A 1 88 ? 13.292 -6.313 -12.229 1.00 74.31 88 PRO A O 1
ATOM 681 N N . PHE A 1 89 ? 12.900 -7.227 -14.262 1.00 69.38 89 PHE A N 1
ATOM 682 C CA . PHE A 1 89 ? 13.532 -8.534 -14.019 1.00 69.38 89 PHE A CA 1
ATOM 683 C C . PHE A 1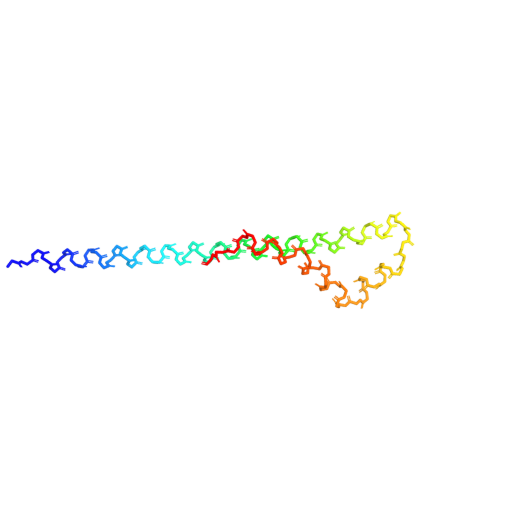 89 ? 15.059 -8.458 -14.052 1.00 69.38 89 PHE A C 1
ATOM 685 O O . PHE A 1 89 ? 15.589 -7.705 -14.904 1.00 69.38 89 PHE A O 1
#

Secondary structure (DSSP, 8-state):
--HHHHHHHHHHHHHHHHHHHHHHHHHHHHHHHHHHHHHHHHHHHHHHHHHHHHHT-HHHHHHHHH-HHHHHHHHHHHHHHHHHHHS--

Solvent-accessible surface area (backbone atoms only — not comparable to full-atom values): 4647 Å² total; per-residue (Å²): 134,75,65,64,65,56,52,50,53,52,50,52,52,51,50,53,52,51,53,52,54,50,50,55,48,47,53,50,36,38,51,51,13,51,52,53,6,49,54,39,10,56,48,42,47,55,50,53,45,53,49,26,60,76,70,67,36,59,67,59,43,49,42,50,76,74,31,67,67,53,42,48,51,45,19,46,72,38,16,51,63,46,22,67,74,44,40,72,133

Radius of gyration: 23.45 Å; Cα contacts (8 Å, |Δi|>4): 59; chains: 1; bounding box: 59×13×65 Å